Protein AF-A0A2J6HGM5-F1 (afdb_monomer)

pLDDT: mean 91.49, std 15.16, range [40.16, 98.81]

Sequence (164 aa):
MKYFFSLLMFAFVFTGYAQTVDDAIDWNDQIVTTQTVMLTFEDALVEVLAEGMPGGIVDIVYESYINYIDYSIKYYKAEDPFDSQDIFRKAILDLLADFKKIAETEYAELVELNNKPIEDLTDDDFERWDYLANRLDELEIESNADFLEAQQAFADQYGFSLGD

Nearest PDB structures (foldseek):
  3t6g-assembly2_D  TM=6.261E-01  e=1.674E-01  Homo sapiens
  5w93-assembly2_B  TM=6.477E-01  e=2.264E-01  Mus musculus
  1or3-assembly1_A  TM=4.139E-01  e=4.140E-01  Homo sapiens
  7sqc-assembly1_1Y  TM=3.570E-01  e=2.800E+00  Chlamydomonas reinhardtii

Structure (mmCIF, N/CA/C/O backbone):
data_AF-A0A2J6HGM5-F1
#
_entry.id   AF-A0A2J6HGM5-F1
#
loop_
_atom_site.group_PDB
_atom_site.id
_atom_site.type_symbol
_atom_site.label_atom_id
_atom_site.label_alt_id
_atom_site.label_comp_id
_atom_site.label_asym_id
_atom_site.label_entity_id
_atom_site.label_seq_id
_atom_site.pdbx_PDB_ins_code
_atom_site.Cartn_x
_atom_site.Cartn_y
_atom_site.Cartn_z
_atom_site.occupancy
_atom_site.B_iso_or_equiv
_atom_site.auth_seq_id
_atom_site.auth_comp_id
_atom_site.auth_asym_id
_atom_site.auth_atom_id
_atom_site.pdbx_PDB_model_num
ATOM 1 N N . MET A 1 1 ? -61.341 -25.959 33.298 1.00 45.53 1 MET A N 1
ATOM 2 C CA . MET A 1 1 ? -60.236 -26.230 32.356 1.00 45.53 1 MET A CA 1
ATOM 3 C C . MET A 1 1 ? -60.359 -25.242 31.202 1.00 45.53 1 MET A C 1
ATOM 5 O O . MET A 1 1 ? -61.308 -25.368 30.441 1.00 45.53 1 MET A O 1
ATOM 9 N N . LYS A 1 2 ? -59.512 -24.206 31.151 1.00 40.16 2 LYS A N 1
ATOM 10 C CA . LYS A 1 2 ? -59.192 -23.398 29.957 1.00 40.16 2 LYS A CA 1
ATOM 11 C C . LYS A 1 2 ? -58.051 -22.451 30.338 1.00 40.16 2 LYS A C 1
ATOM 13 O O . LYS A 1 2 ? -58.107 -21.797 31.372 1.00 40.16 2 LYS A O 1
ATOM 18 N N . TYR A 1 3 ? -56.981 -22.544 29.567 1.00 47.41 3 TYR A N 1
ATOM 19 C CA . TYR A 1 3 ? -55.610 -22.237 29.947 1.00 47.41 3 TYR A CA 1
ATOM 20 C C . TYR A 1 3 ? -55.293 -20.744 29.795 1.00 47.41 3 TYR A C 1
ATOM 22 O O . TYR A 1 3 ? -55.593 -20.152 28.762 1.00 47.41 3 TYR A O 1
ATOM 30 N N . PHE A 1 4 ? -54.660 -20.165 30.818 1.00 48.06 4 PHE A N 1
ATOM 31 C CA . PHE A 1 4 ? -53.949 -18.887 30.751 1.00 48.06 4 PHE A CA 1
ATOM 32 C C . PHE A 1 4 ? -52.637 -19.128 29.991 1.00 48.06 4 PHE A C 1
ATOM 34 O O . PHE A 1 4 ? -51.727 -19.767 30.518 1.00 48.06 4 PHE A O 1
ATOM 41 N N . PHE A 1 5 ? -52.551 -18.674 28.742 1.00 47.72 5 PHE A N 1
ATOM 42 C CA . PHE A 1 5 ? -51.301 -18.661 27.983 1.00 47.72 5 PHE A CA 1
ATOM 43 C C . PHE A 1 5 ? -50.565 -17.355 28.296 1.00 47.72 5 PHE A C 1
ATOM 45 O O . PHE A 1 5 ? -50.842 -16.312 27.707 1.00 47.72 5 PHE A O 1
ATOM 52 N N . SER A 1 6 ? -49.655 -17.408 29.267 1.00 49.78 6 SER A N 1
ATOM 53 C CA . SER A 1 6 ? -48.671 -16.351 29.490 1.00 49.78 6 SER A CA 1
ATOM 54 C C . SER A 1 6 ? -47.665 -16.377 28.343 1.00 49.78 6 SER A C 1
ATOM 56 O O . SER A 1 6 ? -46.852 -17.294 28.238 1.00 49.78 6 SER A O 1
ATOM 58 N N . LEU A 1 7 ? -47.745 -15.380 27.465 1.00 47.50 7 LEU A N 1
ATOM 59 C CA . LEU A 1 7 ? -46.780 -15.142 26.399 1.00 47.50 7 LEU A CA 1
ATOM 60 C C . LEU A 1 7 ? -45.525 -14.521 27.031 1.00 47.50 7 LEU A C 1
ATOM 62 O O . LEU A 1 7 ? -45.435 -13.309 27.213 1.00 47.50 7 LEU A O 1
ATOM 66 N N . LEU A 1 8 ? -44.587 -15.367 27.454 1.00 49.53 8 LEU A N 1
ATOM 67 C CA . LEU A 1 8 ? -43.292 -14.935 27.971 1.00 49.53 8 LEU A CA 1
ATOM 68 C C . LEU A 1 8 ? -42.422 -14.555 26.764 1.00 49.53 8 LEU A C 1
ATOM 70 O O . LEU A 1 8 ? -41.809 -15.411 26.131 1.00 49.53 8 LEU A O 1
ATOM 74 N N . MET A 1 9 ? -42.446 -13.273 26.392 1.00 50.78 9 MET A N 1
ATOM 75 C CA . MET A 1 9 ? -41.534 -12.706 25.400 1.00 50.78 9 MET A CA 1
ATOM 76 C C . MET A 1 9 ? -40.120 -12.761 25.992 1.00 50.78 9 MET A C 1
ATOM 78 O O . MET A 1 9 ? -39.748 -11.942 26.830 1.00 50.78 9 MET A O 1
ATOM 82 N N . PHE A 1 10 ? -39.357 -13.785 25.619 1.00 53.84 10 PHE A N 1
ATOM 83 C CA . PHE A 1 10 ? -37.950 -13.911 25.975 1.00 53.84 10 PHE A CA 1
ATOM 84 C C . PHE A 1 10 ? -37.174 -12.938 25.082 1.00 53.84 10 PHE A C 1
ATOM 86 O O . PHE A 1 10 ? -36.848 -13.251 23.938 1.00 53.84 10 PHE A O 1
ATOM 93 N N . ALA A 1 11 ? -36.958 -11.716 25.570 1.00 50.50 11 ALA A N 1
ATOM 94 C CA . ALA A 1 11 ? -36.017 -10.793 24.959 1.00 50.50 11 ALA A CA 1
ATOM 95 C C . ALA A 1 11 ? -34.621 -11.414 25.092 1.00 50.50 11 ALA A C 1
ATOM 97 O O . ALA A 1 11 ? -34.016 -11.386 26.163 1.00 50.50 11 ALA A O 1
ATOM 98 N N . PHE A 1 12 ? -34.139 -12.033 24.013 1.00 52.19 12 PHE A N 1
ATOM 99 C CA . PHE A 1 12 ? -32.727 -12.346 23.851 1.00 52.19 12 PHE A CA 1
ATOM 100 C C . PHE A 1 12 ? -31.987 -11.010 23.802 1.00 52.19 12 PHE A C 1
ATOM 102 O O . PHE A 1 12 ? -31.905 -10.362 22.761 1.00 52.19 12 PHE A O 1
ATOM 109 N N . VAL A 1 13 ? -31.503 -10.561 24.957 1.00 50.19 13 VAL A N 1
ATOM 110 C CA . VAL A 1 13 ? -30.468 -9.538 25.012 1.00 50.19 13 VAL A CA 1
ATOM 111 C C . VAL A 1 13 ? -29.230 -10.225 24.453 1.00 50.19 13 VAL A C 1
ATOM 113 O O . VAL A 1 13 ? -28.587 -11.008 25.148 1.00 50.19 13 VAL A O 1
ATOM 116 N N . PHE A 1 14 ? -28.955 -10.015 23.165 1.00 51.84 14 PHE A N 1
ATOM 117 C CA . PHE A 1 14 ? -27.629 -10.270 22.623 1.00 51.84 14 PHE A CA 1
ATOM 118 C C . PHE A 1 14 ? -26.683 -9.379 23.423 1.00 51.84 14 PHE A C 1
ATOM 120 O O . PHE A 1 14 ? -26.605 -8.175 23.196 1.00 51.84 14 PHE A O 1
ATOM 127 N N . THR A 1 15 ? -26.012 -9.957 24.413 1.00 43.19 15 THR A N 1
ATOM 128 C CA . THR A 1 15 ? -24.835 -9.350 25.020 1.00 43.19 15 THR A CA 1
ATOM 129 C C . THR A 1 15 ? -23.730 -9.449 23.976 1.00 43.19 15 THR A C 1
ATOM 131 O O . THR A 1 15 ? -22.871 -10.324 24.057 1.00 43.19 15 THR A O 1
ATOM 134 N N . GLY A 1 16 ? -23.797 -8.607 22.940 1.00 56.06 16 GLY A N 1
ATOM 135 C CA . GLY A 1 16 ? -22.581 -8.232 22.236 1.00 56.06 16 GLY A CA 1
ATOM 136 C C . GLY A 1 16 ? -21.650 -7.706 23.317 1.00 56.06 16 GLY A C 1
ATOM 137 O O . GLY A 1 16 ? -22.061 -6.842 24.096 1.00 56.06 16 GLY A O 1
ATOM 138 N N . TYR A 1 17 ? -20.478 -8.319 23.467 1.00 59.78 17 TYR A N 1
ATOM 139 C CA . TYR A 1 17 ? -19.456 -7.778 24.351 1.00 59.78 17 TYR A CA 1
ATOM 140 C C . TYR A 1 17 ? -19.267 -6.320 23.934 1.00 59.78 17 TYR A C 1
ATOM 142 O O . TYR A 1 17 ? -18.942 -6.049 22.780 1.00 59.78 17 TYR A O 1
ATOM 150 N N . ALA A 1 18 ? -19.614 -5.386 24.822 1.00 64.44 18 ALA A N 1
ATOM 151 C CA . ALA A 1 18 ? -19.403 -3.977 24.545 1.00 64.44 18 ALA A CA 1
ATOM 152 C C . ALA A 1 18 ? -17.897 -3.797 24.374 1.00 64.44 18 ALA A C 1
ATOM 154 O O . ALA A 1 18 ? -17.150 -4.096 25.305 1.00 64.44 18 ALA A O 1
ATOM 155 N N . GLN A 1 19 ? -17.478 -3.384 23.183 1.00 83.31 19 GLN A N 1
ATOM 156 C CA . GLN A 1 19 ? -16.069 -3.179 22.890 1.00 83.31 19 GLN A CA 1
ATOM 157 C C . GLN A 1 19 ? -15.513 -2.096 23.794 1.00 83.31 19 GLN A C 1
ATOM 159 O O . GLN A 1 19 ? -16.149 -1.060 24.015 1.00 83.31 19 GLN A O 1
ATOM 164 N N . THR A 1 20 ? -14.352 -2.378 24.360 1.00 92.12 20 THR A N 1
ATOM 165 C CA . THR A 1 20 ? -13.642 -1.455 25.231 1.00 92.12 20 THR A CA 1
ATOM 166 C C . THR A 1 20 ? -12.722 -0.553 24.413 1.00 92.12 20 THR A C 1
ATOM 168 O O . THR A 1 20 ? -12.471 -0.793 23.234 1.00 92.12 20 THR A O 1
ATOM 171 N N . VAL A 1 21 ? -12.225 0.511 25.046 1.00 94.31 21 VAL A N 1
ATOM 172 C CA . VAL A 1 21 ? -11.187 1.360 24.443 1.00 94.31 21 VAL A CA 1
ATOM 173 C C . VAL A 1 21 ? -9.915 0.548 24.192 1.00 94.31 21 VAL A C 1
ATOM 175 O O . VAL A 1 21 ? -9.311 0.705 23.140 1.00 94.31 21 VAL A O 1
ATOM 178 N N . ASP A 1 22 ? -9.560 -0.360 25.106 1.00 95.44 22 ASP A N 1
ATOM 179 C CA . ASP A 1 22 ? -8.397 -1.240 24.949 1.00 95.44 22 ASP A CA 1
ATOM 180 C C . ASP A 1 22 ? -8.563 -2.161 23.725 1.00 95.44 22 ASP A C 1
ATOM 182 O O . ASP A 1 22 ? -7.651 -2.253 22.912 1.00 95.44 22 ASP A O 1
ATOM 186 N N . ASP A 1 23 ? -9.755 -2.743 23.515 1.00 95.56 23 ASP A N 1
ATOM 187 C CA . ASP A 1 23 ? -10.035 -3.544 22.310 1.00 95.56 23 ASP A CA 1
ATOM 188 C C . ASP A 1 23 ? -9.895 -2.708 21.022 1.00 95.56 23 ASP A C 1
ATOM 190 O O . ASP A 1 23 ? -9.463 -3.217 19.989 1.00 95.56 23 ASP A O 1
ATOM 194 N N . ALA A 1 24 ? -10.277 -1.424 21.065 1.00 96.06 24 ALA A N 1
ATOM 195 C CA . ALA A 1 24 ? -10.164 -0.522 19.919 1.00 96.06 24 ALA A CA 1
ATOM 196 C C . ALA A 1 24 ? -8.704 -0.152 19.630 1.00 96.06 24 ALA A C 1
ATOM 198 O O . ALA A 1 24 ? -8.315 -0.093 18.466 1.00 96.06 24 ALA A O 1
ATOM 199 N N . ILE A 1 25 ? -7.890 0.049 20.668 1.00 96.25 25 ILE A N 1
ATOM 200 C CA . ILE A 1 25 ? -6.446 0.271 20.529 1.00 96.25 25 ILE A CA 1
ATOM 201 C C . ILE A 1 25 ? -5.784 -0.968 19.919 1.00 96.25 25 ILE A C 1
ATOM 2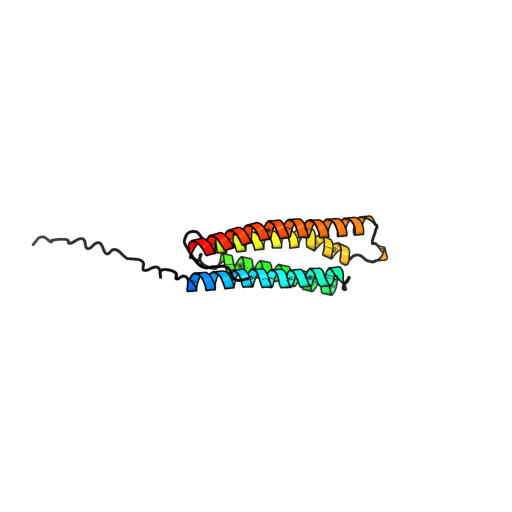03 O O . ILE A 1 25 ? -5.084 -0.841 18.919 1.00 96.25 25 ILE A O 1
ATOM 207 N N . ASP A 1 26 ? -6.076 -2.166 20.433 1.00 96.44 26 ASP A N 1
ATOM 208 C CA . ASP A 1 26 ? -5.521 -3.417 19.899 1.00 96.44 26 ASP A CA 1
ATOM 209 C C . ASP A 1 26 ? -5.905 -3.625 18.421 1.00 96.44 26 ASP A C 1
ATOM 211 O O . ASP A 1 26 ? -5.071 -4.001 17.592 1.00 96.44 26 ASP A O 1
ATOM 215 N N . TRP A 1 27 ? -7.163 -3.336 18.066 1.00 97.00 27 TRP A N 1
ATOM 216 C CA . TRP A 1 27 ? -7.631 -3.377 16.680 1.00 97.00 27 TRP A CA 1
ATOM 217 C C . TRP A 1 27 ? -6.903 -2.363 15.792 1.00 97.00 27 TRP A C 1
ATOM 219 O O . TRP A 1 27 ? -6.516 -2.683 14.663 1.00 97.00 27 TRP A O 1
ATOM 229 N N . ASN A 1 28 ? -6.692 -1.146 16.301 1.00 97.00 28 ASN A N 1
ATOM 230 C CA . ASN A 1 28 ? -5.937 -0.124 15.594 1.00 97.00 28 ASN A CA 1
ATOM 231 C C . ASN A 1 28 ? -4.503 -0.585 15.320 1.00 97.00 28 ASN A C 1
ATOM 233 O O . ASN A 1 28 ? -4.054 -0.561 14.175 1.00 97.00 28 ASN A O 1
ATOM 237 N N . ASP A 1 29 ? -3.810 -1.043 16.357 1.00 97.56 29 ASP A N 1
ATOM 238 C CA . ASP A 1 29 ? -2.402 -1.424 16.295 1.00 97.56 29 ASP A CA 1
ATOM 239 C C . ASP A 1 29 ? -2.180 -2.599 15.343 1.00 97.56 29 ASP A C 1
ATOM 241 O O . ASP A 1 29 ? -1.184 -2.642 14.615 1.00 97.56 29 ASP A O 1
ATOM 245 N N . GLN A 1 30 ? -3.131 -3.531 15.279 1.00 97.94 30 GLN A N 1
ATOM 246 C CA . GLN A 1 30 ? -3.108 -4.621 14.313 1.00 97.94 30 GLN A CA 1
ATOM 247 C C . GLN A 1 30 ? -3.183 -4.122 12.859 1.00 97.94 30 GLN A C 1
ATOM 249 O O . GLN A 1 30 ? -2.408 -4.569 12.001 1.00 97.94 30 GLN A O 1
ATOM 254 N N . ILE A 1 31 ? -4.112 -3.209 12.571 1.00 98.31 31 ILE A N 1
ATOM 255 C CA . ILE A 1 31 ? -4.279 -2.641 11.231 1.00 98.31 31 ILE A CA 1
ATOM 256 C C . ILE A 1 31 ? -3.054 -1.805 10.845 1.00 98.31 31 ILE A C 1
ATOM 258 O O . ILE A 1 31 ? -2.499 -2.010 9.765 1.00 98.31 31 ILE A O 1
ATOM 262 N N . VAL A 1 32 ? -2.570 -0.949 11.747 1.00 97.69 32 VAL A N 1
ATOM 263 C CA . VAL A 1 32 ? -1.345 -0.159 11.545 1.00 97.69 32 VAL A CA 1
ATOM 264 C C . VAL A 1 32 ? -0.145 -1.068 11.308 1.00 97.69 32 VAL A C 1
ATOM 266 O O . VAL A 1 32 ? 0.617 -0.846 10.376 1.00 97.69 32 VAL A O 1
ATOM 269 N N . THR A 1 33 ? -0.002 -2.155 12.070 1.00 98.25 33 THR A N 1
ATOM 270 C CA . THR A 1 33 ? 1.068 -3.139 11.841 1.00 98.25 33 THR A CA 1
ATOM 271 C C . THR A 1 33 ? 0.999 -3.728 10.432 1.00 98.25 33 THR A C 1
ATOM 273 O O . THR A 1 33 ? 2.035 -3.958 9.814 1.00 98.25 33 THR A O 1
ATOM 276 N N . THR A 1 34 ? -0.205 -3.956 9.901 1.00 98.50 34 THR A N 1
ATOM 277 C CA . THR A 1 34 ? -0.366 -4.446 8.524 1.00 98.50 34 THR A CA 1
ATOM 278 C C . THR A 1 34 ? 0.139 -3.420 7.513 1.00 98.50 34 THR A C 1
ATOM 280 O O . THR A 1 34 ? 0.920 -3.778 6.633 1.00 98.50 34 THR A O 1
ATOM 283 N N . GLN A 1 35 ? -0.260 -2.153 7.655 1.00 98.31 35 GLN A N 1
ATOM 284 C CA . GLN A 1 35 ? 0.239 -1.068 6.807 1.00 98.31 35 GL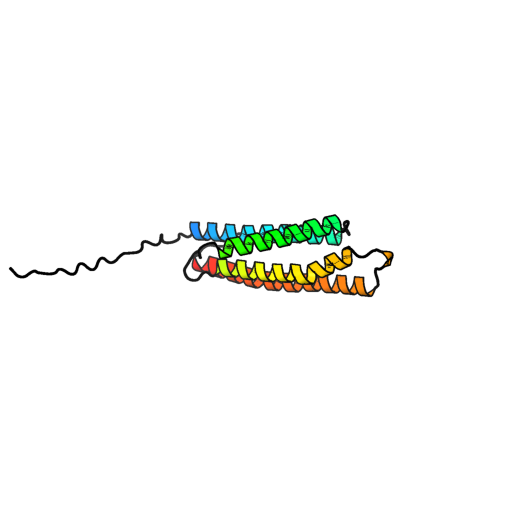N A CA 1
ATOM 285 C C . GLN A 1 35 ? 1.767 -0.963 6.900 1.00 98.31 35 GLN A C 1
ATOM 287 O O . GLN A 1 35 ? 2.439 -0.972 5.877 1.00 98.31 35 GLN A O 1
ATOM 292 N N . THR A 1 36 ? 2.339 -0.949 8.106 1.00 98.12 36 THR A N 1
ATOM 293 C CA . THR A 1 36 ? 3.792 -0.852 8.305 1.00 98.12 36 THR A CA 1
ATOM 294 C C . THR A 1 36 ? 4.550 -1.989 7.626 1.00 98.12 36 THR A C 1
ATOM 296 O O . THR A 1 36 ? 5.586 -1.762 7.004 1.00 98.12 36 THR A O 1
ATOM 299 N N . VAL A 1 37 ? 4.052 -3.225 7.722 1.00 98.62 37 VAL A N 1
ATOM 300 C CA . VAL A 1 37 ? 4.690 -4.364 7.052 1.00 98.62 37 VAL A CA 1
ATOM 301 C C . VAL A 1 37 ? 4.544 -4.259 5.532 1.00 98.62 37 VAL A C 1
ATOM 303 O O . VAL A 1 37 ? 5.511 -4.549 4.836 1.00 98.62 37 VAL A O 1
ATOM 306 N N . MET A 1 38 ? 3.394 -3.810 5.014 1.00 98.56 38 MET A N 1
ATOM 307 C CA . MET A 1 38 ? 3.216 -3.537 3.581 1.00 98.56 38 MET A CA 1
ATOM 308 C C . MET A 1 38 ? 4.255 -2.526 3.081 1.00 98.56 38 MET A C 1
ATOM 310 O O . MET A 1 38 ? 4.978 -2.838 2.140 1.00 98.56 38 MET A O 1
ATOM 314 N N . LEU A 1 39 ? 4.383 -1.384 3.763 1.00 98.19 39 LEU A N 1
ATOM 315 C CA . LEU A 1 39 ? 5.359 -0.343 3.426 1.00 98.19 39 LEU A CA 1
ATOM 316 C C . LEU A 1 39 ? 6.803 -0.853 3.548 1.00 98.19 39 LEU A C 1
ATOM 318 O O . LEU A 1 39 ? 7.646 -0.514 2.737 1.00 98.19 39 LEU A O 1
ATOM 322 N N . THR A 1 40 ? 7.093 -1.758 4.488 1.00 98.50 40 THR A N 1
ATOM 323 C CA . THR A 1 40 ? 8.426 -2.386 4.578 1.00 98.50 40 THR A CA 1
ATOM 324 C C . THR A 1 40 ? 8.748 -3.248 3.348 1.00 98.50 40 THR A C 1
ATOM 326 O O . THR A 1 40 ? 9.899 -3.310 2.916 1.00 98.50 40 THR A O 1
ATOM 329 N N . PHE A 1 41 ? 7.761 -3.959 2.790 1.00 98.69 41 PHE A N 1
ATOM 330 C CA . PHE A 1 41 ? 7.958 -4.717 1.549 1.00 98.69 41 PHE A CA 1
ATOM 331 C C . PHE A 1 41 ? 8.142 -3.800 0.337 1.00 98.69 41 PHE A C 1
ATOM 333 O O . PHE A 1 41 ? 8.954 -4.109 -0.534 1.00 98.69 41 PHE A O 1
ATOM 340 N N . GLU A 1 42 ? 7.407 -2.692 0.293 1.00 98.56 42 GLU A N 1
ATOM 341 C CA . GLU A 1 42 ? 7.550 -1.659 -0.730 1.00 98.56 42 GLU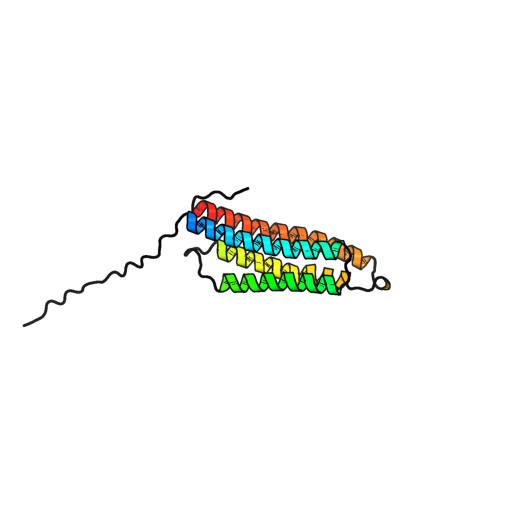 A CA 1
ATOM 342 C C . GLU A 1 42 ? 8.914 -0.970 -0.666 1.00 98.56 42 GLU A C 1
ATOM 344 O O . GLU A 1 42 ? 9.614 -0.928 -1.672 1.00 98.56 42 GLU A O 1
ATOM 349 N N . ASP A 1 43 ? 9.354 -0.540 0.518 1.00 98.44 43 ASP A N 1
ATOM 350 C CA . ASP A 1 43 ? 10.679 0.045 0.739 1.00 98.44 43 ASP A CA 1
ATOM 351 C C . ASP A 1 43 ? 11.784 -0.886 0.223 1.00 98.44 43 ASP A C 1
ATOM 353 O O . ASP A 1 43 ? 12.720 -0.450 -0.449 1.00 98.44 43 ASP A O 1
ATOM 357 N N . ALA A 1 44 ? 11.654 -2.193 0.478 1.00 98.56 44 ALA A N 1
ATOM 358 C CA . ALA A 1 44 ? 12.591 -3.186 -0.035 1.00 98.56 44 ALA A CA 1
ATOM 359 C C . ALA A 1 44 ? 12.564 -3.281 -1.571 1.00 98.56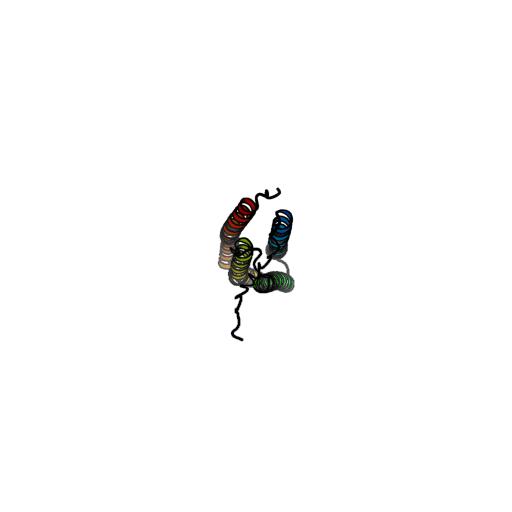 44 ALA A C 1
ATOM 361 O O . ALA A 1 44 ? 13.610 -3.488 -2.187 1.00 98.56 44 ALA A O 1
ATOM 362 N N . LEU A 1 45 ? 11.392 -3.140 -2.203 1.00 98.56 45 LEU A N 1
ATOM 363 C CA . LEU A 1 45 ? 11.264 -3.097 -3.662 1.00 98.56 45 LEU A CA 1
ATOM 364 C C . LEU A 1 45 ? 11.923 -1.837 -4.238 1.00 98.56 45 LEU A C 1
ATOM 366 O O . LEU A 1 45 ? 12.688 -1.926 -5.201 1.00 98.56 45 LEU A O 1
ATOM 370 N N . VAL A 1 46 ? 11.666 -0.681 -3.629 1.00 98.25 46 VAL A N 1
ATOM 371 C CA . VAL A 1 46 ? 12.277 0.598 -4.005 1.00 98.25 46 VAL A CA 1
ATOM 372 C C . VAL A 1 46 ? 13.798 0.522 -3.882 1.00 98.25 46 VAL A C 1
ATOM 374 O O . VAL A 1 46 ? 14.502 0.944 -4.799 1.00 98.25 46 VAL A O 1
ATOM 377 N N . GLU A 1 47 ? 14.319 -0.066 -2.803 1.00 98.38 47 GLU A N 1
ATOM 378 C CA . GLU A 1 47 ? 15.757 -0.247 -2.587 1.00 98.38 47 GLU A CA 1
ATOM 379 C C . GLU A 1 47 ? 16.394 -1.078 -3.709 1.00 98.38 47 GLU A C 1
ATOM 381 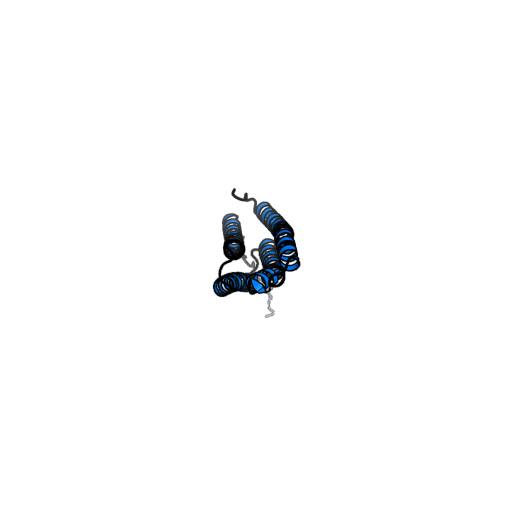O O . GLU A 1 47 ? 17.352 -0.627 -4.340 1.00 98.38 47 GLU A O 1
ATOM 386 N N . VAL A 1 48 ? 15.842 -2.255 -4.033 1.00 98.38 48 VAL A N 1
ATOM 387 C CA . VAL A 1 48 ? 16.430 -3.110 -5.080 1.00 98.38 48 VAL A CA 1
ATOM 388 C C . VAL A 1 48 ? 16.333 -2.494 -6.479 1.00 98.38 48 VAL A C 1
ATOM 390 O O . VAL A 1 48 ? 17.242 -2.700 -7.287 1.00 98.38 48 VAL A O 1
ATOM 393 N N . LEU A 1 49 ? 15.280 -1.720 -6.766 1.00 97.50 49 LEU A N 1
ATOM 394 C CA . LEU A 1 49 ? 15.148 -0.962 -8.015 1.00 97.50 49 LEU A CA 1
ATOM 395 C C . LEU A 1 49 ? 16.172 0.180 -8.084 1.00 97.50 49 LEU A C 1
ATOM 397 O O . LEU A 1 49 ? 16.855 0.336 -9.094 1.00 97.50 49 LEU A O 1
ATOM 401 N N . ALA A 1 50 ? 16.327 0.954 -7.007 1.00 96.00 50 ALA A N 1
ATOM 402 C C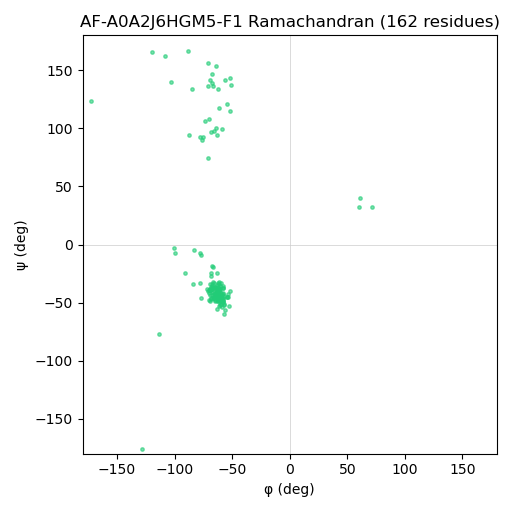A . ALA A 1 50 ? 17.261 2.078 -6.947 1.00 96.00 50 ALA A CA 1
ATOM 403 C C . ALA A 1 50 ? 18.732 1.635 -7.028 1.00 96.00 50 ALA A C 1
ATOM 405 O O . ALA A 1 50 ? 19.568 2.341 -7.597 1.00 96.00 50 ALA A O 1
ATOM 406 N N . GLU A 1 51 ? 19.057 0.460 -6.487 1.00 96.38 51 GLU A N 1
ATOM 407 C CA . GLU A 1 51 ? 20.392 -0.137 -6.579 1.00 96.38 51 GLU A CA 1
ATOM 408 C C . GLU A 1 51 ? 20.682 -0.788 -7.944 1.00 96.38 51 GLU A C 1
ATOM 410 O O . GLU A 1 51 ? 21.822 -1.191 -8.199 1.00 96.38 51 GLU A O 1
ATOM 415 N N . GLY A 1 52 ? 19.685 -0.890 -8.833 1.00 93.69 52 GLY A N 1
ATOM 416 C CA . GLY A 1 52 ? 19.816 -1.576 -10.120 1.00 93.69 52 GLY A CA 1
ATOM 417 C C . GLY A 1 52 ? 20.154 -3.057 -9.942 1.00 93.69 52 GLY A C 1
ATOM 418 O O . GLY A 1 52 ? 21.025 -3.601 -10.631 1.00 93.69 52 GLY A O 1
ATOM 419 N N . MET A 1 53 ? 19.531 -3.700 -8.950 1.00 96.69 53 MET A N 1
ATOM 420 C CA . MET A 1 53 ? 19.801 -5.095 -8.624 1.00 96.69 53 MET A CA 1
ATOM 421 C C . MET A 1 53 ? 19.411 -6.025 -9.782 1.00 96.69 53 MET A C 1
ATOM 423 O O . MET A 1 53 ? 18.522 -5.711 -10.579 1.00 96.69 53 MET A O 1
ATOM 427 N N . PRO A 1 54 ? 20.052 -7.208 -9.890 1.00 96.19 54 PRO A N 1
ATOM 428 C CA . PRO A 1 54 ? 19.711 -8.189 -10.912 1.00 96.19 54 PRO A CA 1
ATOM 429 C C . PRO A 1 54 ? 18.212 -8.487 -10.946 1.00 96.19 54 PRO A C 1
ATOM 431 O O . PRO A 1 54 ? 17.615 -8.726 -9.898 1.00 96.19 54 PRO A O 1
ATOM 434 N N . GLY A 1 55 ? 17.639 -8.577 -12.148 1.00 94.50 55 GLY A N 1
ATOM 435 C CA . GLY A 1 55 ? 16.195 -8.734 -12.328 1.00 94.50 55 GLY A CA 1
ATOM 436 C C . GLY A 1 55 ? 15.558 -9.870 -11.537 1.00 94.50 55 GLY A C 1
ATOM 437 O O . GLY A 1 55 ? 14.547 -9.676 -10.884 1.00 94.50 55 GLY A O 1
ATOM 438 N N . GLY A 1 56 ? 16.223 -11.026 -11.444 1.00 96.00 56 GLY A N 1
ATOM 439 C CA . GLY A 1 56 ? 15.712 -12.134 -10.631 1.00 96.00 56 GLY A CA 1
ATOM 440 C C . GLY A 1 56 ? 15.607 -11.835 -9.126 1.00 96.00 56 GLY A C 1
ATOM 441 O O . GLY A 1 56 ? 14.823 -12.485 -8.447 1.00 96.00 56 GLY A O 1
ATOM 442 N N . ILE A 1 57 ? 16.384 -10.887 -8.586 1.00 97.81 57 ILE A N 1
ATOM 443 C CA . ILE A 1 57 ? 16.220 -10.403 -7.203 1.00 97.81 57 ILE A CA 1
ATOM 444 C C . ILE A 1 57 ? 15.029 -9.448 -7.128 1.00 97.81 57 ILE A C 1
ATOM 446 O O . ILE A 1 57 ? 14.201 -9.598 -6.232 1.00 97.81 57 ILE A O 1
ATOM 450 N N . VAL A 1 58 ? 14.929 -8.514 -8.076 1.00 98.19 58 VAL A N 1
ATOM 451 C CA . VAL A 1 58 ? 13.818 -7.556 -8.161 1.00 98.19 58 VAL A CA 1
ATOM 452 C C . VAL A 1 58 ? 12.475 -8.284 -8.267 1.00 98.19 58 VAL A C 1
ATOM 454 O O . VAL A 1 58 ? 11.579 -8.012 -7.473 1.00 98.19 58 VAL A O 1
ATOM 457 N N . ASP A 1 59 ? 12.373 -9.285 -9.142 1.00 98.12 59 ASP A N 1
ATOM 458 C CA . ASP A 1 59 ? 11.168 -10.098 -9.329 1.00 98.12 59 ASP A CA 1
ATOM 459 C C . ASP A 1 59 ? 10.737 -10.792 -8.020 1.00 98.12 59 ASP A C 1
ATOM 461 O O . ASP A 1 59 ? 9.559 -10.794 -7.674 1.00 98.12 59 ASP A O 1
ATOM 465 N N . ILE A 1 60 ? 11.683 -11.337 -7.241 1.00 98.38 60 ILE A N 1
ATOM 466 C CA . ILE A 1 60 ? 11.386 -12.003 -5.958 1.00 98.38 60 ILE A CA 1
ATOM 467 C C . ILE A 1 60 ? 10.828 -11.013 -4.929 1.00 98.38 60 ILE A C 1
ATOM 469 O O . ILE A 1 60 ? 9.902 -11.350 -4.183 1.00 98.38 60 ILE A O 1
ATOM 473 N N . VAL A 1 61 ? 11.408 -9.815 -4.843 1.00 98.62 61 VAL A N 1
ATOM 474 C CA . VAL A 1 61 ? 10.955 -8.787 -3.895 1.00 98.62 61 VAL A CA 1
ATOM 475 C C . VAL A 1 61 ? 9.587 -8.251 -4.314 1.00 98.62 61 VAL A C 1
ATOM 477 O O . VAL A 1 61 ? 8.687 -8.182 -3.478 1.00 98.62 61 VAL A O 1
ATOM 480 N N . TYR A 1 62 ? 9.390 -7.997 -5.609 1.00 98.69 62 TYR A N 1
ATOM 481 C CA . TYR A 1 62 ? 8.109 -7.592 -6.187 1.00 98.69 62 TYR A CA 1
ATOM 482 C C . TYR A 1 62 ? 6.998 -8.622 -5.929 1.00 98.69 62 TYR A C 1
ATOM 484 O O . TYR A 1 62 ? 5.929 -8.284 -5.420 1.00 98.69 62 TYR A O 1
ATOM 492 N N . GLU A 1 63 ? 7.262 -9.908 -6.184 1.00 98.56 63 GLU A N 1
ATOM 493 C CA . GLU A 1 63 ? 6.312 -10.979 -5.873 1.00 98.56 63 GLU A CA 1
ATOM 494 C C . GLU A 1 63 ? 6.021 -11.065 -4.370 1.00 98.56 63 GLU A C 1
ATOM 496 O O . GLU A 1 63 ? 4.880 -11.297 -3.972 1.00 98.56 63 GLU A O 1
ATOM 501 N N . SER A 1 64 ? 7.030 -10.888 -3.513 1.00 98.62 64 SER A N 1
ATOM 502 C CA . SER A 1 64 ? 6.845 -10.914 -2.055 1.00 98.62 64 SER A CA 1
ATOM 503 C C . SER A 1 64 ? 5.931 -9.783 -1.583 1.00 98.62 64 SER A C 1
ATOM 505 O O . SER A 1 64 ? 5.050 -10.021 -0.753 1.00 98.62 64 SER A O 1
ATOM 507 N N . TYR A 1 65 ? 6.093 -8.593 -2.160 1.00 98.75 65 TYR A N 1
ATOM 508 C CA . TYR A 1 65 ? 5.256 -7.433 -1.889 1.00 98.75 65 TYR A CA 1
ATOM 509 C C . TYR A 1 65 ? 3.788 -7.680 -2.267 1.00 98.75 65 TYR A C 1
ATOM 511 O O . TYR A 1 65 ? 2.902 -7.597 -1.411 1.00 98.75 65 TYR A O 1
ATOM 519 N N . ILE A 1 66 ? 3.526 -8.108 -3.506 1.00 98.62 66 ILE A N 1
ATOM 520 C CA . ILE A 1 66 ? 2.166 -8.427 -3.972 1.00 98.62 66 ILE A CA 1
ATOM 521 C C . ILE A 1 66 ? 1.539 -9.550 -3.145 1.00 98.62 66 ILE A C 1
ATOM 523 O O . ILE A 1 66 ? 0.380 -9.453 -2.736 1.00 98.62 66 ILE A O 1
ATOM 527 N N . ASN A 1 67 ? 2.297 -10.610 -2.856 1.00 98.75 67 ASN A N 1
ATOM 528 C CA . ASN A 1 67 ? 1.803 -11.732 -2.061 1.00 98.75 67 ASN A CA 1
ATOM 529 C C . ASN A 1 67 ? 1.394 -11.297 -0.648 1.00 98.75 67 ASN A C 1
ATOM 531 O O . ASN A 1 67 ? 0.402 -11.809 -0.118 1.00 98.75 67 ASN A O 1
ATOM 535 N N . TYR A 1 68 ? 2.130 -10.365 -0.035 1.00 98.81 68 TYR A N 1
ATOM 536 C CA . TYR A 1 68 ? 1.755 -9.807 1.260 1.00 98.81 68 TYR A CA 1
ATOM 537 C C . TYR A 1 68 ? 0.454 -9.001 1.175 1.00 98.81 68 TYR A C 1
ATOM 539 O O . TYR A 1 68 ? -0.437 -9.200 2.006 1.00 98.81 68 TYR A O 1
ATOM 547 N N . ILE A 1 69 ? 0.301 -8.150 0.156 1.00 98.81 69 ILE A N 1
ATOM 548 C CA . ILE A 1 69 ? -0.936 -7.389 -0.058 1.00 98.81 69 ILE A CA 1
ATOM 549 C C . ILE A 1 69 ? -2.130 -8.337 -0.245 1.00 98.81 69 ILE A C 1
ATOM 551 O O . ILE A 1 69 ? -3.149 -8.202 0.435 1.00 98.81 69 ILE A O 1
ATOM 555 N N . ASP A 1 70 ? -1.998 -9.357 -1.095 1.00 98.81 70 ASP A N 1
ATOM 556 C CA . ASP A 1 70 ? -3.061 -10.335 -1.346 1.00 98.81 70 ASP A CA 1
ATOM 557 C C . ASP A 1 70 ? -3.437 -11.141 -0.103 1.00 98.81 70 ASP A C 1
ATOM 559 O O . ASP A 1 70 ? -4.623 -11.384 0.167 1.00 98.81 70 ASP A O 1
ATOM 563 N N . TYR A 1 71 ? -2.433 -11.542 0.675 1.00 98.69 71 TYR A N 1
ATOM 564 C CA . TYR A 1 71 ? -2.644 -12.182 1.963 1.00 98.69 71 TYR A CA 1
ATOM 565 C C . TYR A 1 71 ? -3.456 -11.277 2.900 1.00 98.69 71 TYR A C 1
ATOM 567 O O . TYR A 1 71 ? -4.468 -11.722 3.449 1.00 98.69 71 TYR A O 1
ATOM 575 N N . SER A 1 72 ? -3.062 -10.011 3.035 1.00 98.75 72 SER A N 1
ATOM 576 C CA . SER A 1 72 ? -3.697 -9.042 3.931 1.00 98.75 72 SER A CA 1
ATOM 577 C C . SER A 1 72 ? -5.128 -8.706 3.501 1.00 98.75 72 SER A C 1
ATOM 579 O O . SER A 1 72 ? -6.039 -8.725 4.330 1.00 98.75 72 SER A O 1
ATOM 581 N N . ILE A 1 73 ? -5.383 -8.520 2.200 1.00 98.81 73 ILE A N 1
ATOM 582 C CA . ILE A 1 73 ? -6.741 -8.328 1.663 1.00 98.81 73 ILE A CA 1
ATOM 583 C C . ILE A 1 73 ? -7.624 -9.525 2.013 1.00 98.81 73 ILE A C 1
ATOM 585 O O . ILE A 1 73 ? -8.772 -9.367 2.437 1.00 98.81 73 ILE A O 1
ATOM 589 N N . LYS A 1 74 ? -7.112 -10.745 1.820 1.00 98.69 74 LYS A N 1
ATOM 590 C CA . LYS A 1 74 ? -7.855 -11.967 2.136 1.00 98.69 74 LYS A CA 1
ATOM 591 C C . LYS A 1 74 ? -8.133 -12.082 3.634 1.00 98.69 74 LYS A C 1
ATOM 593 O O . LYS A 1 74 ? -9.242 -12.477 3.990 1.00 98.69 74 LYS A O 1
ATOM 598 N N . TYR A 1 75 ? -7.153 -11.747 4.472 1.00 98.44 75 TYR A N 1
ATOM 599 C CA . TYR A 1 75 ? -7.285 -11.723 5.925 1.00 98.44 75 TYR A CA 1
ATOM 600 C C . TYR A 1 75 ? -8.426 -10.786 6.345 1.00 98.44 75 TYR A C 1
ATOM 602 O O . TYR A 1 75 ? -9.441 -11.253 6.855 1.00 98.44 75 TYR A O 1
ATOM 610 N N . TYR A 1 76 ? -8.353 -9.497 6.003 1.00 98.38 76 TYR A N 1
ATOM 611 C CA . TYR A 1 76 ? -9.359 -8.521 6.436 1.00 98.38 76 TYR A CA 1
ATOM 612 C C . TYR A 1 76 ? -10.737 -8.715 5.801 1.00 98.38 76 TYR A C 1
ATOM 614 O O . TYR A 1 76 ? -11.736 -8.338 6.407 1.00 98.38 76 TYR A O 1
ATOM 622 N N . LYS A 1 77 ? -10.843 -9.336 4.618 1.00 98.25 77 LYS A N 1
ATOM 623 C CA . LYS A 1 77 ? -12.146 -9.743 4.056 1.00 98.25 77 LYS A CA 1
ATOM 624 C C . LYS A 1 77 ? -12.811 -10.877 4.837 1.00 98.25 77 LYS A C 1
ATOM 626 O O . LYS A 1 77 ? -14.032 -11.002 4.754 1.00 98.25 77 LYS A O 1
ATOM 631 N N . ALA A 1 78 ? -12.025 -11.718 5.506 1.00 98.00 78 ALA A N 1
ATOM 632 C CA . ALA A 1 78 ? -12.514 -12.844 6.294 1.00 98.00 78 ALA A CA 1
ATOM 633 C C . ALA A 1 78 ? -12.770 -12.481 7.763 1.00 98.00 78 ALA A C 1
ATOM 635 O O . ALA A 1 78 ? -13.577 -13.152 8.401 1.00 98.00 78 ALA A O 1
ATOM 636 N N . GLU A 1 79 ? -12.103 -11.446 8.274 1.00 96.19 79 GLU A N 1
ATOM 637 C CA . GLU A 1 79 ? -12.340 -10.910 9.613 1.00 96.19 79 GLU A CA 1
ATOM 638 C C . GLU A 1 79 ? -13.699 -10.211 9.717 1.00 96.19 79 GLU A C 1
ATOM 640 O O . GLU A 1 79 ? -14.138 -9.500 8.801 1.00 96.19 79 GLU A O 1
ATOM 645 N N . ASP A 1 80 ? -14.345 -10.396 10.867 1.00 96.06 80 ASP A N 1
ATOM 646 C CA . ASP A 1 80 ? -15.546 -9.647 11.208 1.00 96.06 80 ASP A CA 1
ATOM 647 C C . ASP A 1 80 ? -15.190 -8.161 11.415 1.00 96.06 80 ASP A C 1
ATOM 649 O O . ASP A 1 80 ? -14.099 -7.836 11.894 1.00 96.06 80 ASP A O 1
ATOM 653 N N . PRO A 1 81 ? -16.096 -7.231 11.068 1.00 96.00 81 PRO A N 1
ATOM 654 C CA . PRO A 1 81 ? -15.961 -5.836 11.458 1.00 96.00 81 PRO A CA 1
ATOM 655 C C . PRO A 1 81 ? -15.736 -5.690 12.960 1.00 96.00 81 PRO A C 1
ATOM 657 O O . PRO A 1 81 ? -16.380 -6.390 13.745 1.00 96.00 81 PRO A O 1
ATOM 660 N N . PHE A 1 82 ? -14.906 -4.721 13.357 1.00 94.75 82 PHE A N 1
ATOM 661 C CA . PHE A 1 82 ? -14.815 -4.336 14.762 1.00 94.75 82 PHE A CA 1
ATOM 662 C C . PHE A 1 82 ? -16.212 -3.938 15.256 1.00 94.75 82 PHE A C 1
ATOM 664 O O . PHE A 1 82 ? -16.770 -4.573 16.140 1.00 94.75 82 PHE A O 1
ATOM 671 N N . ASP A 1 83 ? -16.856 -2.978 14.603 1.00 93.69 83 ASP A N 1
ATOM 672 C CA . ASP A 1 83 ? -18.208 -2.552 14.942 1.00 93.69 83 ASP A CA 1
ATOM 673 C C . ASP A 1 83 ? -19.140 -2.544 13.726 1.00 93.69 83 ASP A C 1
ATOM 675 O O . ASP A 1 83 ? -18.783 -2.923 12.613 1.00 93.69 83 ASP A O 1
ATOM 6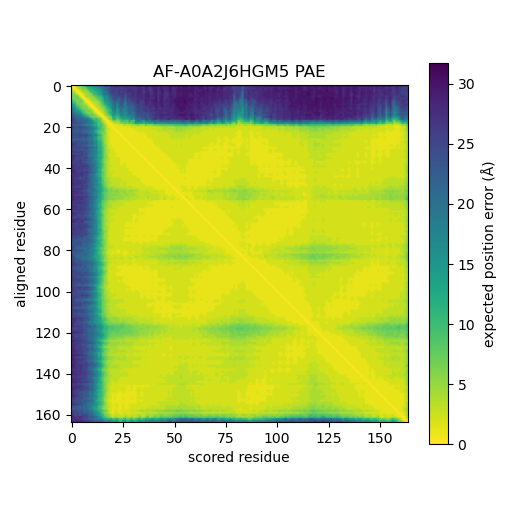79 N N . SER A 1 84 ? -20.376 -2.086 13.922 1.00 93.94 84 SER A N 1
ATOM 680 C CA . SER A 1 84 ? -21.346 -1.992 12.829 1.00 93.94 84 SER A CA 1
ATOM 681 C C . SER A 1 84 ? -20.996 -0.953 11.758 1.00 93.94 84 SER A C 1
ATOM 683 O O . SER A 1 84 ? -21.600 -0.985 10.685 1.00 93.94 84 SER A O 1
ATOM 685 N N . GLN A 1 85 ? -20.111 0.006 12.053 1.00 93.81 85 GLN A N 1
ATOM 686 C CA . GLN A 1 85 ? -19.723 1.047 11.098 1.00 93.81 85 GLN A CA 1
ATOM 687 C C . GLN A 1 85 ? -18.616 0.547 10.172 1.00 93.81 85 GLN A C 1
ATOM 689 O O . GLN A 1 85 ? -18.633 0.852 8.974 1.00 93.81 85 GLN A O 1
ATOM 694 N N . ASP A 1 86 ? -17.729 -0.299 10.703 1.00 96.00 86 ASP A N 1
ATOM 695 C CA . ASP A 1 86 ? -16.702 -1.012 9.951 1.00 96.00 86 ASP A CA 1
ATOM 696 C C . ASP A 1 86 ? -15.729 -0.056 9.244 1.00 96.00 86 ASP A C 1
ATOM 698 O O . ASP A 1 86 ? -15.266 -0.317 8.135 1.00 96.00 86 ASP A O 1
ATOM 702 N N . ILE A 1 87 ? -15.480 1.101 9.865 1.00 94.88 87 ILE A N 1
ATOM 703 C CA . ILE A 1 87 ? -14.720 2.208 9.271 1.00 94.88 87 ILE A CA 1
ATOM 704 C C . ILE A 1 87 ? -13.288 1.759 8.992 1.00 94.88 87 ILE A C 1
ATOM 706 O O . ILE A 1 87 ? -12.838 1.798 7.849 1.00 94.88 87 ILE A O 1
ATOM 710 N N . PHE A 1 88 ? -12.586 1.272 10.018 1.00 96.31 88 PHE A N 1
ATOM 711 C CA . PHE A 1 88 ? -11.144 1.086 9.894 1.00 96.31 88 PHE A CA 1
ATOM 712 C C . PHE A 1 88 ? -10.752 -0.173 9.108 1.00 96.31 88 PHE A C 1
ATOM 714 O O . PHE A 1 88 ? -9.795 -0.154 8.338 1.00 96.31 88 PHE A O 1
ATOM 721 N N . ARG A 1 89 ? -11.550 -1.248 9.198 1.00 98.31 89 ARG A N 1
ATOM 722 C CA . ARG A 1 89 ? -11.351 -2.452 8.372 1.00 98.31 89 ARG A CA 1
ATOM 723 C C . ARG A 1 89 ? -11.543 -2.158 6.881 1.00 98.31 89 ARG A C 1
ATOM 725 O O . ARG A 1 89 ? -10.826 -2.707 6.051 1.00 98.31 89 ARG A O 1
ATOM 732 N N . LYS A 1 90 ? -12.527 -1.324 6.527 1.00 98.56 90 LYS A N 1
ATOM 733 C CA . LYS A 1 90 ? -12.723 -0.899 5.134 1.00 98.56 90 LYS A CA 1
ATOM 734 C C . LYS A 1 90 ? -11.574 -0.021 4.668 1.00 98.56 90 LYS A C 1
ATOM 736 O O . LYS A 1 90 ? -11.046 -0.288 3.602 1.00 98.56 90 LYS A O 1
ATOM 741 N N . ALA A 1 91 ? -11.127 0.918 5.500 1.00 98.44 91 ALA A N 1
ATOM 742 C CA . ALA A 1 91 ? -10.001 1.781 5.167 1.00 98.44 91 ALA A CA 1
ATOM 743 C C . ALA A 1 91 ? -8.724 0.993 4.839 1.00 98.44 91 ALA A C 1
ATOM 745 O O . ALA A 1 91 ? -8.089 1.269 3.828 1.00 98.44 91 ALA A O 1
ATOM 746 N N . ILE A 1 92 ? -8.371 -0.036 5.624 1.00 98.62 92 ILE A N 1
ATOM 747 C CA . ILE A 1 92 ? -7.212 -0.879 5.280 1.00 98.62 92 ILE A CA 1
ATOM 748 C C . ILE A 1 92 ? -7.445 -1.706 4.009 1.00 98.62 92 ILE A C 1
ATOM 750 O O . ILE A 1 92 ? -6.512 -1.928 3.248 1.00 98.62 92 ILE A O 1
ATOM 754 N N . LEU A 1 93 ? -8.674 -2.162 3.742 1.00 98.81 93 LEU A N 1
ATOM 755 C CA . LEU A 1 93 ? -8.992 -2.881 2.503 1.00 98.81 93 LEU A CA 1
ATOM 756 C C . LEU A 1 93 ? -8.892 -1.988 1.264 1.00 98.81 93 LEU A C 1
ATOM 758 O O . LEU A 1 93 ? -8.441 -2.474 0.228 1.00 98.81 93 LEU A O 1
ATOM 762 N N . ASP A 1 94 ? -9.314 -0.731 1.378 1.00 98.62 94 ASP A N 1
ATOM 763 C CA . ASP A 1 94 ? -9.223 0.263 0.311 1.00 98.62 94 ASP A CA 1
ATOM 764 C C . ASP A 1 94 ? -7.750 0.632 0.071 1.00 98.62 94 ASP A C 1
ATOM 766 O O . ASP A 1 94 ? -7.272 0.470 -1.050 1.00 98.62 94 ASP A O 1
ATOM 770 N N . LEU A 1 95 ? -6.988 0.929 1.135 1.00 98.69 95 LEU A N 1
ATOM 771 C CA . LEU A 1 95 ? -5.539 1.158 1.063 1.00 98.69 95 LEU A CA 1
ATOM 772 C C . LEU A 1 95 ? -4.814 -0.003 0.365 1.00 98.69 95 LEU A C 1
ATOM 774 O O . LEU A 1 95 ? -4.095 0.195 -0.608 1.00 98.69 95 LEU A O 1
ATOM 778 N N . LEU A 1 96 ? -5.031 -1.239 0.825 1.00 98.81 96 LEU A N 1
ATOM 779 C CA . LEU A 1 96 ? -4.407 -2.422 0.230 1.00 98.81 96 LEU A CA 1
ATOM 780 C C . LEU A 1 96 ? -4.806 -2.610 -1.241 1.00 98.81 96 LEU A C 1
ATOM 782 O O . LEU A 1 96 ? -4.009 -3.115 -2.029 1.00 98.81 96 LEU A O 1
ATOM 786 N N . ALA A 1 97 ? -6.034 -2.255 -1.625 1.00 98.69 97 ALA A N 1
ATOM 787 C CA . ALA A 1 97 ? -6.480 -2.351 -3.011 1.00 98.69 97 ALA A CA 1
ATOM 788 C C . ALA A 1 97 ? -5.798 -1.309 -3.908 1.00 98.69 97 ALA A C 1
ATOM 790 O O . ALA A 1 97 ? -5.419 -1.646 -5.032 1.00 98.69 97 ALA A O 1
ATOM 791 N N . ASP A 1 98 ? -5.610 -0.087 -3.413 1.00 98.56 98 ASP A N 1
ATOM 792 C CA . ASP A 1 98 ? -4.906 0.967 -4.138 1.00 98.56 98 ASP A CA 1
ATOM 793 C C . ASP A 1 98 ? -3.418 0.646 -4.277 1.00 98.56 98 ASP A C 1
ATOM 795 O O . ASP A 1 98 ? -2.907 0.637 -5.396 1.00 98.56 98 ASP A O 1
ATOM 799 N N . PHE A 1 99 ? -2.750 0.227 -3.200 1.00 98.69 99 PHE A N 1
ATOM 800 C CA . PHE A 1 99 ? -1.357 -0.229 -3.258 1.00 98.69 99 PHE A CA 1
ATOM 801 C C . PHE A 1 99 ? -1.178 -1.468 -4.140 1.00 98.69 99 PHE A C 1
ATOM 803 O O . PHE A 1 99 ? -0.218 -1.553 -4.903 1.00 98.69 99 PHE A O 1
ATOM 810 N N . LYS A 1 100 ? -2.136 -2.406 -4.139 1.00 98.69 100 LYS A N 1
ATOM 811 C CA . LYS A 1 100 ? -2.125 -3.519 -5.098 1.00 98.69 100 LYS A CA 1
ATOM 812 C C . LYS A 1 100 ? -2.175 -3.021 -6.536 1.00 98.69 100 LYS A C 1
ATOM 814 O O . LYS A 1 100 ? -1.439 -3.515 -7.384 1.00 98.69 100 LYS A O 1
ATOM 819 N N . LYS A 1 101 ? -3.069 -2.076 -6.819 1.00 98.56 101 LYS A N 1
ATOM 820 C CA . LYS A 1 101 ? -3.212 -1.512 -8.157 1.00 98.56 101 LYS A CA 1
ATOM 821 C C . LYS A 1 101 ? -1.912 -0.835 -8.579 1.00 98.56 101 LYS A C 1
ATOM 823 O O . LYS A 1 101 ? -1.422 -1.177 -9.643 1.00 98.56 101 LYS A O 1
ATOM 828 N N . ILE A 1 102 ? -1.344 0.020 -7.727 1.00 98.44 102 ILE A N 1
ATOM 829 C CA . ILE A 1 102 ? -0.048 0.679 -7.939 1.00 98.44 102 ILE A CA 1
ATOM 830 C C . ILE A 1 102 ? 1.054 -0.357 -8.222 1.00 98.44 102 ILE A C 1
ATOM 832 O O . ILE A 1 102 ? 1.816 -0.220 -9.181 1.00 98.44 102 ILE A O 1
ATOM 836 N N . ALA A 1 103 ? 1.097 -1.444 -7.443 1.00 98.50 103 ALA A N 1
ATOM 837 C CA . ALA A 1 103 ? 2.032 -2.543 -7.653 1.00 98.50 103 ALA A CA 1
ATOM 838 C C . ALA A 1 103 ? 1.859 -3.204 -9.031 1.00 98.50 103 ALA A C 1
ATOM 840 O O . ALA A 1 103 ? 2.833 -3.430 -9.747 1.00 98.50 103 ALA A O 1
ATOM 841 N N . GLU A 1 104 ? 0.623 -3.501 -9.428 1.00 98.44 104 GLU A N 1
ATOM 842 C CA . GLU A 1 104 ? 0.291 -4.161 -10.696 1.00 98.44 104 GLU A CA 1
ATOM 843 C C . GLU A 1 104 ? 0.359 -3.227 -11.921 1.00 98.44 104 GLU A C 1
ATOM 845 O O . GLU A 1 104 ? 0.279 -3.716 -13.051 1.00 98.44 104 GLU A O 1
ATOM 850 N N . THR A 1 105 ? 0.513 -1.911 -11.730 1.00 98.50 105 THR A N 1
ATOM 851 C CA . THR A 1 105 ? 0.662 -0.931 -12.816 1.00 98.50 105 THR A CA 1
ATOM 852 C C . THR A 1 105 ? 2.037 -0.272 -12.837 1.00 98.50 105 THR A C 1
ATOM 854 O O . THR A 1 105 ? 2.863 -0.625 -13.677 1.00 98.50 105 THR A O 1
ATOM 857 N N . GLU A 1 106 ? 2.305 0.683 -11.951 1.00 98.50 106 GLU A N 1
ATOM 858 C CA . GLU A 1 106 ? 3.519 1.497 -11.988 1.00 98.50 106 GLU A CA 1
ATOM 859 C C . GLU A 1 106 ? 4.766 0.686 -11.616 1.00 98.50 106 GLU A C 1
ATOM 861 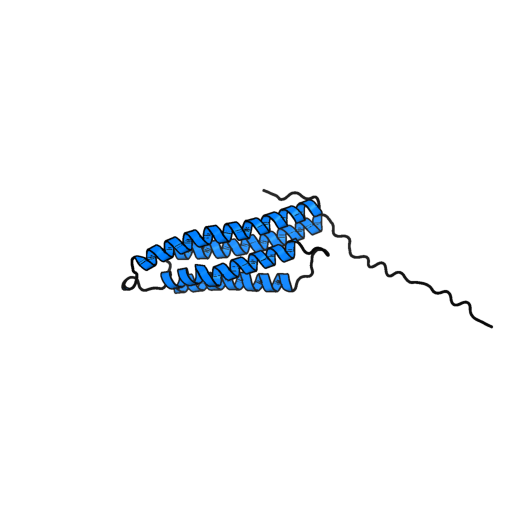O O . GLU A 1 106 ? 5.753 0.713 -12.356 1.00 98.50 106 GLU A O 1
ATOM 866 N N . TYR A 1 107 ? 4.724 -0.090 -10.526 1.00 98.44 107 TYR A N 1
ATOM 867 C CA . TYR A 1 107 ? 5.868 -0.931 -10.154 1.00 98.44 107 TYR A CA 1
ATOM 868 C C . TYR A 1 107 ? 6.107 -2.053 -11.164 1.00 98.44 107 TYR A C 1
ATOM 870 O O . TYR A 1 107 ? 7.261 -2.338 -11.471 1.00 98.44 107 TYR A O 1
ATOM 878 N N . ALA A 1 108 ? 5.053 -2.659 -11.720 1.00 98.50 108 ALA A N 1
ATOM 879 C CA . ALA A 1 108 ? 5.195 -3.663 -12.775 1.00 98.50 108 ALA A CA 1
ATOM 880 C C . ALA A 1 108 ? 6.029 -3.123 -13.950 1.00 98.50 108 ALA A C 1
ATOM 882 O O . ALA A 1 108 ? 6.951 -3.786 -14.421 1.00 98.50 108 ALA A O 1
ATOM 883 N N . GLU A 1 109 ? 5.752 -1.889 -14.379 1.00 98.50 109 GLU A N 1
ATOM 884 C CA . GLU A 1 109 ? 6.492 -1.250 -15.465 1.00 98.50 109 GLU A CA 1
ATOM 885 C C . GLU A 1 109 ? 7.935 -0.898 -15.065 1.00 98.50 109 GLU A C 1
ATOM 887 O O . GLU A 1 109 ? 8.853 -1.104 -15.859 1.00 98.50 109 GLU A O 1
ATOM 892 N N . LEU A 1 110 ? 8.179 -0.441 -13.831 1.00 98.12 110 LEU A N 1
ATOM 893 C CA . LEU A 1 110 ? 9.546 -0.227 -13.330 1.00 98.12 110 LEU A CA 1
ATOM 894 C C . LEU A 1 110 ? 10.365 -1.522 -13.296 1.00 98.12 110 LEU A C 1
ATOM 896 O O . LEU A 1 110 ? 11.534 -1.522 -13.684 1.00 98.12 110 LEU A O 1
ATOM 900 N N . VAL A 1 111 ? 9.758 -2.634 -12.881 1.00 98.12 111 VAL A N 1
ATOM 901 C CA . VAL A 1 111 ? 10.395 -3.958 -12.897 1.00 98.12 111 VAL A CA 1
ATOM 902 C C . VAL A 1 111 ? 10.727 -4.371 -14.333 1.00 98.12 111 VAL A C 1
ATOM 904 O O . VAL A 1 111 ? 11.845 -4.813 -14.606 1.00 98.12 111 VAL A O 1
ATOM 907 N N . GLU A 1 112 ? 9.804 -4.172 -15.279 1.00 97.69 112 GLU A N 1
ATOM 908 C CA . GLU A 1 112 ? 10.061 -4.429 -16.700 1.00 97.69 112 GLU A CA 1
ATOM 909 C C . GLU A 1 112 ? 11.227 -3.589 -17.238 1.00 97.69 112 GLU A C 1
ATOM 911 O O . GLU A 1 112 ? 12.091 -4.129 -17.932 1.00 97.69 112 GLU A O 1
ATOM 916 N N . LEU A 1 113 ? 11.287 -2.295 -16.899 1.00 97.44 113 LEU A N 1
ATOM 917 C CA . LEU A 1 113 ? 12.381 -1.401 -17.287 1.00 97.44 113 LEU A CA 1
ATOM 918 C C . LEU A 1 113 ? 13.721 -1.835 -16.679 1.00 97.44 113 LEU A C 1
ATOM 920 O O . LEU A 1 113 ? 14.712 -1.906 -17.404 1.00 97.44 113 LEU A O 1
ATOM 924 N N . ASN A 1 114 ? 13.753 -2.186 -15.390 1.00 96.38 114 ASN A N 1
ATOM 925 C CA . ASN A 1 114 ? 14.957 -2.678 -14.710 1.00 96.38 114 ASN A CA 1
ATOM 926 C C . ASN A 1 114 ? 15.501 -3.963 -15.355 1.00 96.38 114 ASN A C 1
ATOM 928 O O . ASN A 1 114 ? 16.708 -4.199 -15.392 1.00 96.38 114 ASN A O 1
ATOM 932 N N . ASN A 1 115 ? 14.606 -4.796 -15.881 1.00 95.81 115 ASN A N 1
ATOM 933 C CA . AS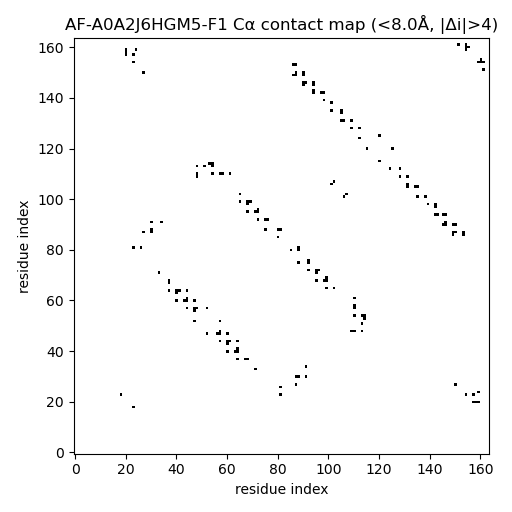N A 1 115 ? 14.953 -6.079 -16.479 1.00 95.81 115 ASN A CA 1
ATOM 934 C C . ASN A 1 115 ? 15.408 -5.972 -17.944 1.00 95.81 115 ASN A C 1
ATOM 936 O O . ASN A 1 115 ? 15.826 -6.981 -18.526 1.00 95.81 115 ASN A O 1
ATOM 940 N N . LYS A 1 116 ? 15.359 -4.779 -18.554 1.00 96.44 116 LYS A N 1
ATOM 941 C CA . LYS A 1 116 ? 15.867 -4.571 -19.913 1.00 96.44 116 LYS A CA 1
ATOM 942 C C . LYS A 1 116 ? 17.394 -4.725 -19.963 1.00 96.44 116 LYS A C 1
ATOM 944 O O . LYS A 1 116 ? 18.097 -4.232 -19.079 1.00 96.44 116 LYS A O 1
ATOM 949 N N . PRO A 1 117 ? 17.943 -5.370 -21.010 1.00 94.94 117 PRO A N 1
ATOM 950 C CA . PRO A 1 117 ? 19.379 -5.345 -21.260 1.00 94.94 117 PRO A CA 1
ATOM 951 C C . PRO A 1 117 ? 19.886 -3.907 -21.387 1.00 94.94 117 PRO A C 1
ATOM 953 O O . PRO A 1 117 ? 19.229 -3.064 -21.994 1.00 94.94 117 PRO A O 1
ATOM 956 N N . ILE A 1 118 ? 21.078 -3.630 -20.854 1.00 92.38 118 ILE A N 1
ATOM 957 C CA . ILE A 1 118 ? 21.660 -2.277 -20.850 1.00 92.38 118 ILE A CA 1
ATOM 958 C C . ILE A 1 118 ? 21.801 -1.733 -22.278 1.00 92.38 118 ILE A C 1
ATOM 960 O O . ILE A 1 118 ? 21.623 -0.542 -22.513 1.00 92.38 118 ILE A O 1
ATOM 964 N N . GLU A 1 119 ? 22.117 -2.599 -23.239 1.00 95.62 119 GLU A N 1
ATOM 965 C CA . GLU A 1 119 ? 22.226 -2.261 -24.658 1.00 95.62 119 GLU A CA 1
ATOM 966 C C . GLU A 1 119 ? 20.898 -1.870 -25.326 1.00 95.62 119 GLU A C 1
ATOM 968 O O . GLU A 1 119 ? 20.930 -1.232 -26.379 1.00 95.62 119 GLU A O 1
ATOM 973 N N . ASP A 1 120 ? 19.768 -2.237 -24.719 1.00 96.62 120 ASP A N 1
ATOM 974 C CA . ASP A 1 120 ? 18.420 -1.977 -25.226 1.00 96.62 120 ASP A CA 1
ATOM 975 C C . ASP A 1 120 ? 17.761 -0.765 -24.542 1.00 96.62 120 ASP A C 1
ATOM 977 O O . ASP A 1 120 ? 16.685 -0.344 -24.969 1.00 96.62 120 ASP A O 1
ATOM 981 N N . LEU A 1 121 ? 18.390 -0.196 -23.504 1.00 95.69 121 LEU A N 1
ATOM 982 C CA . LEU A 1 121 ? 17.899 0.997 -22.813 1.00 95.69 121 LEU A CA 1
ATOM 983 C C . LEU A 1 121 ? 18.051 2.251 -23.681 1.00 95.69 121 LEU A C 1
ATOM 985 O O . LEU A 1 121 ? 19.091 2.502 -24.297 1.00 95.69 121 LEU A O 1
ATOM 989 N N . THR A 1 122 ? 17.003 3.066 -23.680 1.00 97.38 122 THR A N 1
ATOM 990 C CA . THR A 1 122 ? 16.904 4.320 -24.430 1.00 97.38 122 THR A CA 1
ATOM 991 C C . THR A 1 122 ? 16.687 5.516 -23.505 1.00 97.38 122 THR A C 1
ATOM 993 O O . THR A 1 122 ? 16.317 5.352 -22.346 1.00 97.38 122 THR A O 1
ATOM 996 N N . ASP A 1 123 ? 16.878 6.735 -24.017 1.00 97.06 123 ASP A N 1
ATOM 997 C CA . ASP A 1 123 ? 16.564 7.962 -23.267 1.00 97.06 123 ASP A CA 1
ATOM 998 C C . ASP A 1 123 ? 15.083 7.994 -22.832 1.00 97.06 123 ASP A C 1
ATOM 1000 O O . ASP A 1 123 ? 14.786 8.360 -21.696 1.00 97.06 123 ASP A O 1
ATOM 1004 N N . ASP A 1 124 ? 14.171 7.508 -23.684 1.00 98.00 124 ASP A N 1
ATOM 1005 C CA . ASP A 1 124 ? 12.737 7.397 -23.379 1.00 98.00 124 ASP A CA 1
ATOM 1006 C C . ASP A 1 124 ? 12.470 6.459 -22.184 1.00 98.00 124 ASP A C 1
ATOM 1008 O O . ASP A 1 124 ? 11.537 6.690 -21.415 1.00 98.00 124 ASP A O 1
ATOM 1012 N N . ASP A 1 125 ? 13.287 5.415 -21.995 1.00 97.69 125 ASP A N 1
ATOM 1013 C CA . ASP A 1 125 ? 13.165 4.505 -20.849 1.00 97.69 125 ASP A CA 1
ATOM 1014 C C . ASP A 1 125 ? 13.530 5.202 -19.535 1.00 97.69 125 ASP A C 1
ATOM 1016 O O . ASP A 1 125 ? 12.854 5.003 -18.526 1.00 97.69 125 ASP A O 1
ATOM 1020 N N . PHE A 1 126 ? 14.555 6.059 -19.546 1.00 96.25 126 PHE A N 1
ATOM 1021 C CA . PHE A 1 126 ? 14.931 6.856 -18.376 1.00 96.25 126 PHE A CA 1
ATOM 1022 C C . PHE A 1 126 ? 13.889 7.938 -18.070 1.00 96.25 126 PHE A C 1
ATOM 1024 O O . PHE A 1 126 ? 13.514 8.116 -16.914 1.00 96.25 126 PHE A O 1
ATOM 1031 N N . GLU A 1 127 ? 13.354 8.614 -19.091 1.00 98.12 127 GLU A N 1
ATOM 1032 C CA . GLU A 1 127 ? 12.247 9.563 -18.904 1.00 98.12 127 GLU A CA 1
ATOM 1033 C C . GLU A 1 127 ? 11.001 8.867 -18.339 1.00 98.12 127 GLU A C 1
ATOM 1035 O O . GLU A 1 127 ? 10.304 9.415 -17.478 1.00 98.12 127 GLU A O 1
ATOM 1040 N N . ARG A 1 128 ? 10.721 7.639 -18.797 1.00 97.94 128 ARG A N 1
ATOM 1041 C CA . ARG A 1 128 ? 9.610 6.841 -18.285 1.00 97.94 128 ARG A CA 1
ATOM 1042 C C . ARG A 1 128 ? 9.839 6.412 -16.841 1.00 97.94 128 ARG A C 1
ATOM 1044 O O . ARG A 1 128 ? 8.901 6.498 -16.052 1.00 97.94 128 ARG A O 1
ATOM 1051 N N . TRP A 1 129 ? 11.059 6.012 -16.491 1.00 97.56 129 TRP A N 1
ATOM 1052 C CA . TRP A 1 129 ? 11.446 5.698 -15.117 1.00 97.56 129 TRP A CA 1
ATOM 1053 C C . TRP A 1 129 ? 11.195 6.882 -14.177 1.00 97.56 129 TRP A C 1
ATOM 1055 O O . TRP A 1 129 ? 10.486 6.740 -13.182 1.00 97.56 129 TRP A O 1
ATOM 1065 N N . ASP A 1 130 ? 11.699 8.068 -14.526 1.00 97.50 130 ASP A N 1
ATOM 1066 C CA . ASP A 1 130 ? 11.518 9.282 -13.723 1.00 97.50 130 ASP A CA 1
ATOM 1067 C C . ASP A 1 130 ? 10.038 9.663 -13.594 1.00 97.50 130 ASP A C 1
ATOM 1069 O O . ASP A 1 130 ? 9.576 10.078 -12.527 1.00 97.50 130 ASP A O 1
ATOM 1073 N N . TYR A 1 131 ? 9.262 9.510 -14.670 1.00 98.19 131 TYR A N 1
ATOM 1074 C CA . TYR A 1 131 ? 7.818 9.721 -14.624 1.00 98.19 131 TYR A CA 1
ATOM 1075 C C . TYR A 1 131 ? 7.134 8.765 -13.639 1.00 98.19 131 TYR A C 1
ATOM 1077 O O . TYR A 1 131 ? 6.325 9.213 -12.828 1.00 98.19 131 TYR A O 1
ATOM 1085 N N . LEU A 1 132 ? 7.447 7.468 -13.708 1.00 98.12 132 LEU A N 1
ATOM 1086 C CA . LEU A 1 132 ? 6.856 6.450 -12.841 1.00 98.12 132 LEU A CA 1
ATOM 1087 C C . LEU A 1 132 ? 7.214 6.702 -11.374 1.00 98.12 132 LEU A C 1
ATOM 1089 O O . LEU A 1 132 ? 6.322 6.683 -10.536 1.00 98.12 132 LEU A O 1
ATOM 1093 N N . ALA A 1 133 ? 8.473 7.034 -11.076 1.00 95.94 133 ALA A N 1
ATOM 1094 C CA . ALA A 1 133 ? 8.916 7.342 -9.717 1.00 95.94 133 ALA A CA 1
ATOM 1095 C C . ALA A 1 133 ? 8.154 8.530 -9.101 1.00 95.94 133 ALA A C 1
ATOM 1097 O O . ALA A 1 133 ? 7.694 8.450 -7.967 1.00 95.94 133 ALA A O 1
ATOM 1098 N N . ASN A 1 134 ? 7.954 9.613 -9.860 1.00 96.56 134 ASN A N 1
ATOM 1099 C CA . ASN A 1 134 ? 7.149 10.745 -9.385 1.00 96.56 134 ASN A CA 1
ATOM 1100 C C . ASN A 1 134 ? 5.664 10.376 -9.246 1.00 96.56 134 ASN A C 1
ATOM 1102 O O . ASN A 1 134 ? 4.980 10.857 -8.347 1.00 96.56 134 ASN A O 1
ATOM 1106 N N . ARG A 1 135 ? 5.152 9.533 -10.150 1.00 96.75 135 ARG A N 1
ATOM 1107 C CA . ARG A 1 135 ? 3.752 9.108 -10.133 1.00 96.75 135 ARG A CA 1
ATOM 1108 C C . ARG A 1 135 ? 3.431 8.216 -8.932 1.00 96.75 135 ARG A C 1
ATOM 1110 O O . ARG A 1 135 ? 2.327 8.328 -8.405 1.00 96.75 135 ARG A O 1
ATOM 1117 N N . LEU A 1 136 ? 4.370 7.361 -8.528 1.00 97.06 136 LEU A N 1
ATOM 1118 C CA . LEU A 1 136 ? 4.268 6.525 -7.332 1.00 97.06 136 LEU A CA 1
ATOM 1119 C C . LEU A 1 136 ? 4.082 7.380 -6.077 1.00 97.06 136 LEU A C 1
ATOM 1121 O O . LEU A 1 136 ? 3.068 7.226 -5.406 1.00 97.06 136 LEU A O 1
ATOM 1125 N N . ASP A 1 137 ? 4.967 8.355 -5.847 1.00 94.75 137 ASP A N 1
ATOM 1126 C CA . ASP A 1 137 ? 4.894 9.257 -4.685 1.00 94.75 137 ASP A CA 1
ATOM 1127 C C . ASP A 1 137 ? 3.523 9.953 -4.581 1.00 94.75 137 ASP A C 1
ATOM 1129 O O . ASP A 1 137 ? 2.886 9.950 -3.528 1.00 94.75 137 ASP A O 1
ATOM 1133 N N . GLU A 1 138 ? 2.994 10.473 -5.696 1.00 96.31 138 GLU A N 1
ATOM 1134 C CA . GLU A 1 138 ? 1.660 11.091 -5.724 1.00 96.31 138 GLU A CA 1
ATOM 1135 C C . GLU A 1 138 ? 0.540 10.123 -5.305 1.00 96.31 138 GLU A C 1
ATOM 1137 O O . GLU A 1 138 ? -0.341 10.493 -4.524 1.00 96.31 138 GLU A O 1
ATOM 1142 N N . LEU A 1 139 ? 0.552 8.904 -5.849 1.00 95.69 139 LEU A N 1
ATOM 1143 C CA . LEU A 1 139 ? -0.486 7.896 -5.620 1.00 95.69 139 LEU A CA 1
ATOM 1144 C C . LEU A 1 139 ? -0.430 7.327 -4.197 1.00 95.69 139 LEU A C 1
ATOM 1146 O O . LEU A 1 139 ? -1.472 7.119 -3.570 1.00 95.69 139 LEU A O 1
ATOM 1150 N N . GLU A 1 140 ? 0.773 7.092 -3.682 1.00 94.50 140 GLU A N 1
ATOM 1151 C CA . GLU A 1 140 ? 1.008 6.577 -2.333 1.00 94.50 140 GLU A CA 1
ATOM 1152 C C . GLU A 1 140 ? 0.634 7.622 -1.270 1.00 94.50 140 GLU A C 1
ATOM 1154 O O . GLU A 1 140 ? 0.018 7.275 -0.258 1.00 94.50 140 GLU A O 1
ATOM 1159 N N . ILE A 1 141 ? 0.924 8.910 -1.505 1.00 95.88 141 ILE A N 1
ATOM 1160 C CA . ILE A 1 141 ? 0.492 10.011 -0.628 1.00 95.88 141 ILE A CA 1
ATOM 1161 C C . ILE A 1 141 ? -1.035 10.106 -0.579 1.00 95.88 141 ILE A C 1
ATOM 1163 O O . ILE A 1 141 ? -1.598 10.217 0.512 1.00 95.88 141 ILE A O 1
ATOM 1167 N N . GLU A 1 142 ? -1.704 10.072 -1.737 1.00 94.94 142 GLU A N 1
ATOM 1168 C CA . GLU A 1 142 ? -3.171 10.128 -1.818 1.00 94.94 142 GLU A CA 1
ATOM 1169 C C . GLU A 1 142 ? -3.802 8.960 -1.047 1.00 94.94 142 GLU A C 1
ATOM 1171 O O . GLU A 1 142 ? -4.626 9.176 -0.158 1.00 94.94 142 GLU A O 1
ATOM 1176 N N . SER A 1 143 ? -3.330 7.738 -1.303 1.00 93.94 143 SER A N 1
ATOM 1177 C CA . SER A 1 143 ? -3.859 6.523 -0.671 1.00 93.94 143 SER A CA 1
ATOM 1178 C C . SER A 1 143 ? -3.640 6.516 0.851 1.00 93.94 143 SER A C 1
ATOM 1180 O O . SER A 1 143 ? -4.532 6.149 1.619 1.00 93.94 143 SER A O 1
ATOM 1182 N N . ASN A 1 144 ? -2.468 6.961 1.320 1.00 94.88 144 ASN A N 1
ATOM 1183 C CA . ASN A 1 144 ? -2.179 7.042 2.754 1.00 94.88 144 ASN A CA 1
ATOM 1184 C C . ASN A 1 144 ? -2.999 8.126 3.466 1.00 94.88 144 ASN A C 1
ATOM 1186 O O . ASN A 1 144 ? -3.369 7.935 4.626 1.00 94.88 144 ASN A O 1
ATOM 1190 N N . ALA A 1 145 ? -3.295 9.251 2.811 1.00 96.38 145 ALA A N 1
ATOM 1191 C CA . ALA A 1 145 ? -4.073 10.327 3.420 1.00 96.38 145 ALA A CA 1
ATOM 1192 C C . ALA A 1 145 ? -5.484 9.858 3.814 1.00 96.38 145 ALA A C 1
ATOM 1194 O O . ALA A 1 145 ? -5.910 10.089 4.949 1.00 96.38 145 ALA A O 1
ATOM 1195 N N . ASP A 1 146 ? -6.162 9.137 2.918 1.00 93.88 146 ASP A N 1
ATOM 1196 C CA . ASP A 1 146 ? -7.506 8.600 3.160 1.00 93.88 146 ASP A CA 1
ATOM 1197 C C . ASP A 1 146 ? -7.512 7.581 4.312 1.00 93.88 146 ASP A C 1
ATOM 1199 O O . ASP A 1 146 ? -8.400 7.583 5.173 1.00 93.88 146 ASP A O 1
ATOM 1203 N N . PHE A 1 147 ? -6.481 6.733 4.383 1.00 97.50 147 PHE A N 1
ATOM 1204 C CA . PHE A 1 147 ? -6.319 5.785 5.482 1.00 97.50 147 PHE A CA 1
ATOM 1205 C C . PHE A 1 147 ? -6.104 6.485 6.833 1.00 97.50 147 PHE A C 1
ATOM 1207 O O . PHE A 1 147 ? -6.739 6.113 7.823 1.00 97.50 147 PHE A O 1
ATOM 1214 N N . LEU A 1 148 ? -5.247 7.511 6.882 1.00 97.38 148 LEU A N 1
ATOM 1215 C CA . LEU A 1 148 ? -4.973 8.274 8.104 1.00 97.38 148 LEU A CA 1
ATOM 1216 C C . LEU A 1 148 ? -6.210 9.040 8.592 1.00 97.38 148 LEU A C 1
ATOM 1218 O O . LEU A 1 148 ? -6.456 9.107 9.798 1.00 97.38 148 LEU A O 1
ATOM 1222 N N . GLU A 1 149 ? -7.029 9.574 7.680 1.00 97.12 149 GLU A N 1
ATOM 1223 C CA . GLU A 1 149 ? -8.310 10.191 8.040 1.00 97.12 149 GLU A CA 1
ATOM 1224 C C . GLU A 1 149 ? -9.249 9.169 8.698 1.00 97.12 149 GLU A C 1
ATOM 1226 O O . GLU A 1 149 ? -9.840 9.441 9.748 1.00 97.12 149 GLU A O 1
ATOM 1231 N N . ALA A 1 150 ? -9.349 7.963 8.134 1.00 97.25 150 ALA A N 1
ATOM 1232 C CA . ALA A 1 150 ? -10.167 6.898 8.703 1.00 97.25 150 ALA A CA 1
ATOM 1233 C C . ALA A 1 150 ? -9.632 6.392 10.054 1.00 97.25 150 ALA A C 1
ATOM 1235 O O . ALA A 1 150 ? -10.424 6.102 10.956 1.00 97.25 150 ALA A O 1
ATOM 1236 N N . GLN A 1 151 ? -8.308 6.319 10.214 1.00 97.75 151 GLN A N 1
ATOM 1237 C CA . GLN A 1 151 ? -7.665 5.989 11.482 1.00 97.75 151 GLN A CA 1
ATOM 1238 C C . GLN A 1 151 ? -8.008 7.026 12.558 1.00 97.75 151 GLN A C 1
ATOM 1240 O O . GLN A 1 151 ? -8.417 6.661 13.662 1.00 97.75 151 GLN A O 1
ATOM 1245 N N . GLN A 1 152 ? -7.904 8.317 12.230 1.00 97.69 152 GLN A N 1
ATOM 1246 C CA . GLN A 1 152 ? -8.259 9.395 13.150 1.00 97.69 152 GLN A CA 1
ATOM 1247 C C . GLN A 1 152 ? -9.748 9.354 13.513 1.00 97.69 152 GLN A C 1
ATOM 1249 O O . GLN A 1 152 ? -10.095 9.471 14.687 1.00 97.69 152 GLN A O 1
ATOM 1254 N N . ALA A 1 153 ? -10.634 9.125 12.541 1.00 96.94 153 ALA A N 1
ATOM 1255 C CA . ALA A 1 153 ? -12.069 9.004 12.795 1.00 96.94 153 ALA A CA 1
ATOM 1256 C C . ALA A 1 153 ? -12.396 7.823 13.727 1.00 96.94 153 ALA A C 1
ATOM 1258 O O . ALA A 1 153 ? -13.248 7.940 14.612 1.00 96.94 153 ALA A O 1
ATOM 1259 N N . PHE A 1 154 ? -11.701 6.695 13.560 1.00 96.69 154 PHE A N 1
ATOM 1260 C CA . PHE A 1 154 ? -11.816 5.547 14.453 1.00 96.69 154 PHE A CA 1
ATOM 1261 C C . PHE A 1 154 ? -11.297 5.873 15.864 1.00 96.69 154 PHE A C 1
ATOM 1263 O O . PHE A 1 154 ? -11.978 5.582 16.848 1.00 96.69 154 PHE A O 1
ATOM 1270 N N . ALA A 1 155 ? -10.155 6.555 15.982 1.00 96.88 155 ALA A N 1
ATOM 1271 C CA . ALA A 1 155 ? -9.616 7.001 17.267 1.00 96.88 155 ALA A CA 1
ATOM 1272 C C . ALA A 1 155 ? -10.577 7.933 18.019 1.00 96.88 155 ALA A C 1
ATOM 1274 O O . ALA A 1 155 ? -10.881 7.707 19.195 1.00 96.88 155 ALA A O 1
ATOM 1275 N N . ASP A 1 156 ? -11.138 8.920 17.317 1.00 96.06 156 ASP A N 1
ATOM 1276 C CA . ASP A 1 156 ? -12.113 9.868 17.857 1.00 96.06 156 ASP A CA 1
ATOM 1277 C C . ASP A 1 156 ? -13.397 9.168 18.320 1.00 96.06 156 ASP A C 1
ATOM 1279 O O . ASP A 1 156 ? -13.952 9.507 19.369 1.00 96.06 156 ASP A O 1
ATOM 1283 N N . GLN A 1 157 ? -13.861 8.164 17.567 1.00 94.81 157 GLN A N 1
ATOM 1284 C CA . GLN A 1 157 ? -15.055 7.391 17.903 1.00 94.81 157 GLN A CA 1
ATOM 1285 C C . GLN A 1 157 ? -14.919 6.661 19.247 1.00 94.81 157 GLN A C 1
ATOM 1287 O O . GLN A 1 157 ? -15.891 6.586 20.005 1.00 94.81 157 GLN A O 1
ATOM 1292 N N . TYR A 1 158 ? -13.735 6.123 19.542 1.00 95.06 158 TYR A N 1
ATOM 1293 C CA . TYR A 1 158 ? -13.474 5.349 20.759 1.00 95.06 158 TYR A CA 1
ATOM 1294 C C . TYR A 1 158 ? -12.751 6.148 21.850 1.00 95.06 158 TYR A C 1
ATOM 1296 O O . TYR A 1 158 ? -12.590 5.656 22.965 1.00 95.06 158 TYR A O 1
ATOM 1304 N N . GLY A 1 159 ? -12.384 7.401 21.576 1.00 94.88 159 GLY A N 1
ATOM 1305 C CA . GLY A 1 159 ? -11.809 8.317 22.555 1.00 94.88 159 GLY A CA 1
ATOM 1306 C C . GLY A 1 159 ? -10.379 7.971 22.966 1.00 94.88 159 GLY A C 1
ATOM 1307 O O . GLY A 1 159 ? -10.014 8.217 24.118 1.00 94.88 159 GLY A O 1
ATOM 1308 N N . PHE A 1 160 ? -9.580 7.409 22.055 1.00 95.25 160 PHE A N 1
ATOM 1309 C CA . PHE A 1 160 ? -8.141 7.220 22.252 1.00 95.25 160 PHE A CA 1
ATOM 1310 C C . PHE A 1 160 ? -7.334 8.173 21.366 1.00 95.25 160 PHE A C 1
ATOM 1312 O O . PHE A 1 160 ? -7.854 8.776 20.432 1.00 95.25 160 PHE A O 1
ATOM 1319 N N . SER A 1 161 ? -6.060 8.364 21.701 1.00 93.62 161 SER A N 1
ATOM 1320 C CA . SER A 1 161 ? -5.137 9.180 20.909 1.00 93.62 161 SER A CA 1
ATOM 1321 C C . SER A 1 161 ? -4.210 8.275 20.118 1.00 93.62 161 SER A C 1
ATOM 1323 O O . SER A 1 161 ? -3.735 7.273 20.652 1.00 93.62 161 SER A O 1
ATOM 1325 N N . LEU A 1 162 ? -3.940 8.648 18.872 1.00 89.75 162 LEU A N 1
ATOM 1326 C CA . LEU A 1 162 ? -2.893 8.017 18.081 1.00 89.75 162 LEU A CA 1
ATOM 1327 C C . LEU A 1 162 ? -1.534 8.351 18.711 1.00 89.75 162 LEU A C 1
ATOM 1329 O O . LEU A 1 162 ? -1.322 9.478 19.167 1.00 89.75 162 LEU A O 1
ATOM 1333 N N . GLY A 1 163 ? -0.665 7.348 18.817 1.00 79.06 163 GLY A N 1
ATOM 1334 C CA . GLY A 1 163 ? 0.719 7.555 19.236 1.00 79.06 163 GLY A CA 1
ATOM 1335 C C . GLY A 1 163 ? 1.525 8.266 18.148 1.00 79.06 163 GLY A C 1
ATOM 1336 O O . GLY A 1 163 ? 1.152 8.202 16.978 1.00 79.06 163 GLY A O 1
ATOM 1337 N N . ASP A 1 164 ? 2.608 8.931 18.563 1.00 49.88 164 ASP A N 1
ATOM 1338 C CA . ASP A 1 164 ? 3.652 9.434 17.656 1.00 49.88 164 ASP A CA 1
ATOM 1339 C C . ASP A 1 164 ? 4.466 8.279 17.048 1.00 49.88 164 ASP A C 1
ATOM 1341 O O . ASP A 1 164 ? 4.767 7.312 17.796 1.00 49.88 164 ASP A O 1
#

Foldseek 3Di:
DDDDDDPPPPPPPPPPPPDALVNLVVVLVVLVVLVVVLVVLVVVLVVCLVVLHALVVNVVSLVVSLVSLVVLLVVLVPDDQPDPVSLQSVLSNQLSVLVNVLSVPLVVLSSVLSNDDPVPDDPVSVVSNVVSVVVSVVSNVVSVVSNVVSSVVSCVVNVHDDDD

Mean predicted aligned error: 6.54 Å

Radius of gyration: 23.5 Å; Cα contacts (8 Å, |Δi|>4): 97; chains: 1; bounding box: 82×37×58 Å

Secondary structure (DSSP, 8-state):
-----------------PPPHHHHHHHHHHHHHHHHHHHHHHHHHHHHHHTT--HHHHHHHHHHHHHHHHHHHHHHHHSPPSSSS-HHHHHHHHHHHHHHHHIIIIIHHHHHHHTS-GGG--HHHHHHHHHHHHHHHHHHHHHHHHHHHHHHHHHHHHT-PPP-

Solvent-accessible surface area (backbone atoms only — not comparable to full-atom values): 9508 Å² total; per-residue (Å²): 143,83,82,85,82,79,81,77,80,78,76,78,76,78,77,66,79,78,79,48,56,66,57,50,50,54,53,47,52,53,53,50,50,50,53,54,53,53,51,52,35,46,52,52,37,53,49,36,60,75,69,66,46,60,44,77,58,43,52,53,38,47,51,51,34,54,52,50,42,54,52,50,47,53,48,60,71,70,50,76,60,91,53,96,81,35,57,52,66,48,32,54,46,50,37,44,50,52,53,46,47,45,46,70,47,54,48,44,50,50,52,54,59,65,55,50,56,79,91,74,63,49,73,68,53,54,54,48,48,56,50,43,57,56,48,47,56,57,53,53,51,56,45,49,49,59,34,51,52,36,50,50,52,51,27,61,75,58,71,53,78,84,80,134